Protein AF-A0A4S2R3C3-F1 (afdb_monomer_lite)

Secondary structure (DSSP, 8-state):
-HHHHHHHHHHHHSSPPPHHHHHHHHHHHH----TTSSPPPHHHHHHHHHHHHHHHHHHTT---

Foldseek 3Di:
DLLVLQVVCCVVPVDGDALVRSQVSCCVVPVDAPPVSHGDDRVVVVVVSVVSVVVVCVVVVVPD

Radius of gyration: 11.73 Å; chains: 1; bounding box: 26×21×31 Å

Structure (mmCIF, N/CA/C/O backbone):
data_AF-A0A4S2R3C3-F1
#
_entry.id   AF-A0A4S2R3C3-F1
#
loop_
_atom_site.group_PDB
_atom_site.id
_atom_site.type_symbol
_atom_site.label_atom_id
_atom_site.label_alt_id
_atom_site.label_comp_id
_atom_site.label_asym_id
_atom_site.label_entity_id
_atom_site.label_seq_id
_atom_site.pdbx_PDB_ins_code
_atom_site.Cartn_x
_atom_site.Cartn_y
_atom_site.Cartn_z
_atom_site.occupancy
_atom_site.B_iso_or_equiv
_atom_site.auth_seq_id
_atom_site.auth_comp_id
_atom_site.auth_asym_id
_atom_site.auth_atom_id
_atom_site.pdbx_PDB_model_num
ATOM 1 N N . MET A 1 1 ? -4.389 3.803 -7.091 1.00 76.81 1 MET A N 1
ATOM 2 C CA . MET A 1 1 ? -3.576 2.567 -7.084 1.00 76.81 1 MET A CA 1
ATOM 3 C C . MET A 1 1 ? -2.830 2.375 -5.761 1.00 76.81 1 MET A C 1
ATOM 5 O O . MET A 1 1 ? -3.280 1.570 -4.967 1.00 76.81 1 MET A O 1
ATOM 9 N N . TYR A 1 2 ? -1.793 3.158 -5.426 1.00 84.06 2 TYR A N 1
ATOM 10 C CA . TYR A 1 2 ? -1.008 2.954 -4.186 1.00 84.06 2 TYR A CA 1
ATOM 11 C C . TYR A 1 2 ? -1.799 3.034 -2.879 1.00 84.06 2 TYR A C 1
ATOM 13 O O . TYR A 1 2 ? -1.750 2.127 -2.051 1.00 84.06 2 TYR A O 1
ATOM 21 N N . PHE A 1 3 ? -2.575 4.102 -2.716 1.00 85.81 3 PHE A N 1
ATOM 22 C CA . PHE A 1 3 ? -3.430 4.262 -1.545 1.00 85.81 3 PHE A CA 1
ATOM 23 C C . PHE A 1 3 ? -4.563 3.221 -1.492 1.00 85.81 3 PHE A C 1
ATOM 25 O O . PHE A 1 3 ? -5.052 2.866 -0.425 1.00 85.81 3 PHE A O 1
ATOM 32 N N . GLU A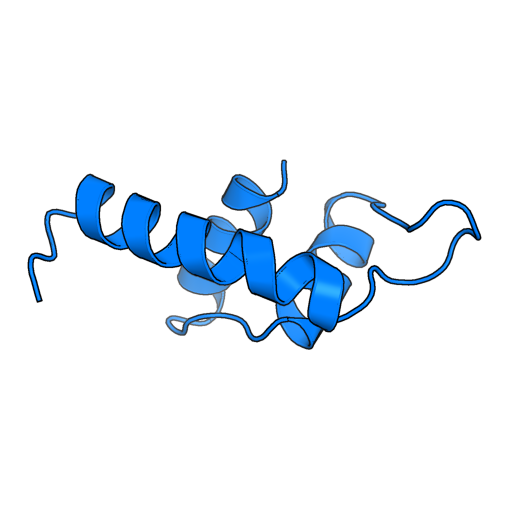 1 4 ? -4.971 2.693 -2.645 1.00 87.94 4 GLU A N 1
ATOM 33 C CA . GLU A 1 4 ? -5.994 1.653 -2.717 1.00 87.94 4 GLU A CA 1
ATOM 34 C C . GLU A 1 4 ? -5.457 0.312 -2.218 1.00 87.94 4 GLU A C 1
ATOM 36 O O . GLU A 1 4 ? -6.085 -0.287 -1.351 1.00 87.94 4 GLU A O 1
ATOM 41 N N . ALA A 1 5 ? -4.254 -0.082 -2.651 1.00 89.38 5 ALA A N 1
ATOM 42 C CA . ALA A 1 5 ? -3.542 -1.237 -2.103 1.00 89.38 5 ALA A CA 1
ATOM 43 C C . ALA A 1 5 ? -3.334 -1.105 -0.584 1.00 89.38 5 ALA A C 1
ATOM 45 O O . ALA A 1 5 ? -3.536 -2.063 0.158 1.00 89.38 5 ALA A O 1
ATOM 46 N N . TYR A 1 6 ? -3.005 0.101 -0.104 1.00 88.88 6 TYR A N 1
ATOM 47 C CA . TYR A 1 6 ? -2.880 0.386 1.328 1.00 88.88 6 TYR A CA 1
ATOM 48 C C . TYR A 1 6 ? -4.195 0.156 2.092 1.00 88.88 6 TYR A C 1
ATOM 50 O O . TYR A 1 6 ? -4.203 -0.544 3.106 1.00 88.88 6 TYR A O 1
ATOM 58 N N . ARG A 1 7 ? -5.317 0.699 1.597 1.00 88.62 7 ARG A N 1
ATOM 59 C CA . ARG A 1 7 ? -6.639 0.499 2.215 1.00 88.62 7 ARG A CA 1
ATOM 60 C C . ARG A 1 7 ? -7.086 -0.959 2.171 1.00 88.62 7 ARG A C 1
ATOM 62 O O . ARG A 1 7 ? -7.580 -1.457 3.177 1.00 88.62 7 ARG A O 1
ATOM 69 N N . GLN A 1 8 ? -6.894 -1.641 1.042 1.00 89.00 8 GLN A N 1
ATOM 70 C CA . GLN A 1 8 ? -7.235 -3.059 0.906 1.00 89.00 8 GLN A CA 1
ATOM 71 C C . GLN A 1 8 ? -6.436 -3.923 1.881 1.00 89.00 8 GLN A C 1
ATOM 73 O O . GLN A 1 8 ? -7.009 -4.806 2.511 1.00 89.00 8 GLN A O 1
ATOM 78 N N . PHE A 1 9 ? -5.148 -3.628 2.075 1.00 90.69 9 PHE A N 1
ATOM 79 C CA . PHE A 1 9 ? -4.332 -4.348 3.046 1.00 90.69 9 PHE A CA 1
ATOM 80 C C . PHE A 1 9 ? -4.875 -4.194 4.470 1.00 90.69 9 PHE A C 1
ATOM 82 O O . PHE A 1 9 ? -5.004 -5.180 5.191 1.00 90.69 9 PHE A O 1
ATOM 89 N N . ILE A 1 10 ? -5.238 -2.973 4.876 1.00 90.06 10 ILE A N 1
ATOM 90 C CA . ILE A 1 10 ? -5.823 -2.738 6.204 1.00 90.06 10 ILE A CA 1
ATOM 91 C C . ILE A 1 10 ? -7.177 -3.437 6.333 1.00 90.06 10 ILE A C 1
ATOM 93 O O . ILE A 1 10 ? -7.448 -4.033 7.369 1.00 90.06 10 ILE A O 1
ATOM 97 N N . ALA A 1 11 ? -8.007 -3.413 5.290 1.00 89.25 11 ALA A N 1
ATOM 98 C CA . ALA A 1 11 ? -9.286 -4.114 5.291 1.00 89.25 11 ALA A CA 1
ATOM 99 C C . ALA A 1 11 ? -9.118 -5.643 5.400 1.00 89.25 11 ALA A C 1
ATOM 101 O O . ALA A 1 11 ? -9.905 -6.291 6.083 1.00 89.25 11 ALA A O 1
ATOM 102 N N . ALA A 1 12 ? -8.085 -6.211 4.769 1.00 89.06 12 ALA A N 1
ATOM 103 C CA . ALA A 1 12 ? -7.816 -7.648 4.770 1.00 89.06 12 ALA A CA 1
ATOM 104 C C . ALA A 1 12 ? -7.130 -8.144 6.056 1.00 89.06 12 ALA A C 1
ATOM 106 O O . ALA A 1 12 ? -7.470 -9.207 6.567 1.00 89.06 12 ALA A O 1
ATOM 107 N N . HIS A 1 13 ? -6.164 -7.387 6.584 1.00 88.50 13 HIS A N 1
ATOM 108 C CA . HIS A 1 13 ? -5.331 -7.800 7.722 1.00 88.50 13 HIS A CA 1
ATOM 109 C C . HIS A 1 13 ? -5.708 -7.122 9.048 1.00 88.50 13 HIS A C 1
ATOM 111 O O . HIS A 1 13 ? -5.170 -7.479 10.095 1.00 88.50 13 HIS A O 1
ATOM 117 N N . GLY A 1 14 ? -6.566 -6.099 9.027 1.00 85.69 14 GLY A N 1
ATOM 118 C CA . GLY A 1 14 ? -6.909 -5.288 10.202 1.00 85.69 14 GLY A CA 1
ATOM 119 C C . GLY A 1 14 ? -5.741 -4.463 10.759 1.00 85.69 14 GLY A C 1
ATOM 120 O O . GLY A 1 14 ? -5.854 -3.879 11.833 1.00 85.69 14 GLY A O 1
ATOM 121 N N . SER A 1 15 ? -4.602 -4.430 10.062 1.00 86.69 15 SER A N 1
ATOM 122 C CA . SER A 1 15 ? -3.350 -3.826 10.523 1.00 86.69 15 SER A CA 1
ATOM 123 C C . SER A 1 15 ? -2.694 -2.997 9.428 1.00 86.69 15 SER A C 1
ATOM 125 O O . SER A 1 15 ? -2.891 -3.229 8.236 1.00 86.69 15 SER A O 1
ATOM 127 N N . ARG A 1 16 ? -1.890 -2.010 9.835 1.00 84.12 16 ARG A N 1
ATOM 128 C CA . ARG A 1 16 ? -1.188 -1.120 8.902 1.00 84.12 16 ARG A CA 1
ATOM 129 C C . ARG A 1 16 ? -0.037 -1.879 8.221 1.00 84.12 16 ARG A C 1
ATOM 131 O O . ARG A 1 16 ? 0.794 -2.431 8.942 1.00 84.12 16 ARG A O 1
ATOM 138 N N . PRO A 1 17 ? 0.058 -1.876 6.879 1.00 89.38 17 PRO A N 1
ATOM 139 C CA . PRO A 1 17 ? 1.154 -2.533 6.171 1.00 89.38 17 PRO A CA 1
ATOM 140 C C . PRO A 1 17 ? 2.493 -1.841 6.434 1.00 89.38 17 PRO A C 1
ATOM 142 O O . PRO A 1 17 ? 2.566 -0.611 6.544 1.00 89.38 17 PRO A O 1
ATOM 145 N N . THR A 1 18 ? 3.571 -2.626 6.464 1.00 90.44 18 THR A N 1
ATOM 146 C CA . THR A 1 18 ? 4.933 -2.092 6.353 1.00 90.44 18 THR A CA 1
ATOM 147 C C . THR A 1 18 ? 5.270 -1.754 4.897 1.00 90.44 18 THR A C 1
ATOM 149 O O . THR A 1 18 ? 4.530 -2.094 3.973 1.00 90.44 18 THR A O 1
ATOM 152 N N . ALA A 1 19 ? 6.407 -1.090 4.659 1.00 90.31 19 ALA A N 1
ATOM 153 C CA . ALA A 1 19 ? 6.856 -0.767 3.300 1.00 90.31 19 ALA A CA 1
ATOM 154 C C . ALA A 1 19 ? 7.014 -2.028 2.442 1.00 90.31 19 ALA A C 1
ATOM 156 O O . ALA A 1 19 ? 6.640 -2.042 1.273 1.00 90.31 19 ALA A O 1
ATOM 157 N N . ARG A 1 20 ? 7.498 -3.112 3.049 1.00 90.00 20 ARG A N 1
ATOM 158 C CA . ARG A 1 20 ? 7.677 -4.401 2.392 1.00 90.00 20 ARG A CA 1
ATOM 159 C C . ARG A 1 20 ? 6.343 -5.082 2.074 1.00 90.00 20 ARG A C 1
ATOM 161 O O . ARG A 1 20 ? 6.183 -5.593 0.968 1.00 90.00 20 ARG A O 1
ATOM 168 N N . ASP A 1 21 ? 5.382 -5.036 2.997 1.00 91.12 21 ASP A N 1
ATOM 169 C CA . ASP A 1 21 ? 4.035 -5.579 2.771 1.00 91.12 21 ASP A CA 1
ATOM 170 C C . ASP A 1 21 ? 3.308 -4.825 1.660 1.00 91.12 21 ASP A C 1
ATOM 172 O O . ASP A 1 21 ? 2.749 -5.438 0.754 1.00 91.12 21 ASP A O 1
ATOM 176 N N . LEU A 1 22 ? 3.376 -3.489 1.687 1.00 90.25 22 LEU A N 1
ATOM 177 C CA . LEU A 1 22 ? 2.769 -2.651 0.661 1.00 90.25 22 LEU A CA 1
ATOM 178 C C . LEU A 1 22 ? 3.406 -2.906 -0.709 1.00 90.25 22 LEU A C 1
ATOM 180 O O . LEU A 1 22 ? 2.687 -3.000 -1.697 1.00 90.25 22 LEU A O 1
ATOM 184 N N . SER A 1 23 ? 4.733 -3.066 -0.764 1.00 91.62 23 SER A N 1
ATOM 185 C CA . SER A 1 23 ? 5.453 -3.418 -1.994 1.00 91.62 23 SER A CA 1
ATOM 186 C C . SER A 1 23 ? 4.941 -4.725 -2.591 1.00 91.62 23 SER A C 1
ATOM 188 O O . SER A 1 23 ? 4.654 -4.806 -3.784 1.00 91.62 23 SER A O 1
ATOM 190 N N . ARG A 1 24 ? 4.750 -5.741 -1.744 1.00 90.50 24 ARG A N 1
ATOM 191 C CA . ARG A 1 24 ? 4.238 -7.040 -2.174 1.00 90.50 24 ARG A CA 1
ATOM 192 C C . ARG A 1 24 ? 2.779 -6.971 -2.612 1.00 90.50 24 ARG A C 1
ATOM 194 O O . ARG A 1 24 ? 2.457 -7.527 -3.651 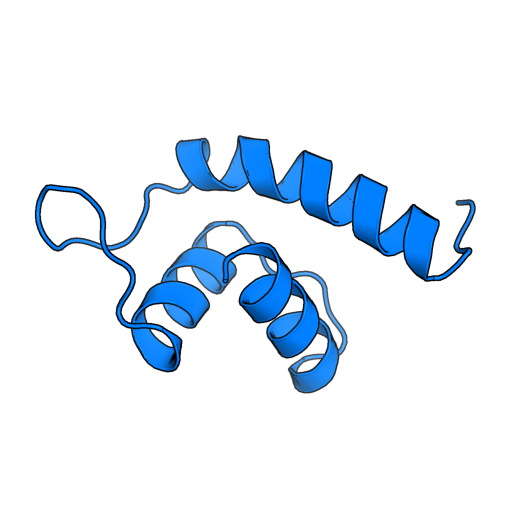1.00 90.50 24 ARG A O 1
ATOM 201 N N . ALA A 1 25 ? 1.925 -6.267 -1.871 1.00 90.38 25 ALA A N 1
ATOM 202 C CA . ALA A 1 25 ? 0.514 -6.088 -2.218 1.00 90.38 25 ALA A CA 1
ATOM 203 C C . ALA A 1 25 ? 0.335 -5.332 -3.546 1.00 90.38 25 ALA A C 1
ATOM 205 O O . ALA A 1 25 ? -0.535 -5.656 -4.349 1.00 90.38 25 ALA A O 1
ATOM 206 N N . LEU A 1 26 ? 1.187 -4.339 -3.796 1.00 91.00 26 LEU A N 1
ATOM 207 C CA . LEU A 1 26 ? 1.244 -3.593 -5.051 1.00 91.00 26 LEU A CA 1
ATOM 208 C C . LEU A 1 26 ? 1.689 -4.458 -6.228 1.00 91.00 26 LEU A C 1
ATOM 210 O O . LEU A 1 26 ? 1.144 -4.344 -7.322 1.00 91.00 26 LEU A O 1
ATOM 214 N N . HIS A 1 27 ? 2.664 -5.326 -6.008 1.00 91.25 27 HIS A N 1
ATOM 215 C CA . HIS A 1 27 ? 3.132 -6.231 -7.041 1.00 91.25 27 HIS A CA 1
ATOM 216 C C . HIS A 1 27 ? 2.112 -7.334 -7.350 1.00 91.25 27 HIS A C 1
ATOM 218 O O . HIS A 1 27 ? 1.764 -7.534 -8.506 1.00 91.25 27 HIS A O 1
ATOM 224 N N . ASP A 1 28 ? 1.595 -8.005 -6.323 1.00 89.25 28 ASP A N 1
ATOM 225 C CA . ASP A 1 28 ? 0.669 -9.134 -6.455 1.00 89.25 28 ASP A CA 1
ATOM 226 C C . ASP A 1 28 ? -0.715 -8.700 -6.961 1.00 89.25 28 ASP A C 1
ATOM 228 O O . ASP A 1 28 ? -1.242 -9.272 -7.910 1.00 89.25 28 ASP A O 1
ATOM 232 N N . GLY A 1 29 ? -1.281 -7.635 -6.382 1.00 86.12 29 GLY A N 1
ATOM 233 C CA . GLY A 1 29 ? -2.626 -7.173 -6.730 1.00 86.12 29 GLY A CA 1
ATOM 234 C C . GLY A 1 29 ? -2.681 -6.253 -7.949 1.00 86.12 29 GLY A C 1
ATOM 235 O O . GLY A 1 29 ? -3.684 -6.226 -8.658 1.00 86.12 29 GLY A O 1
ATOM 236 N N . PHE A 1 30 ? -1.622 -5.478 -8.194 1.00 86.00 30 PHE A N 1
ATOM 237 C CA . PHE A 1 30 ? -1.627 -4.401 -9.190 1.00 86.00 30 PHE A CA 1
ATOM 238 C C . PHE A 1 30 ? -0.503 -4.517 -10.231 1.00 86.00 30 PHE A C 1
ATOM 240 O O . PHE A 1 30 ? -0.430 -3.674 -11.124 1.00 86.00 30 PHE A O 1
AT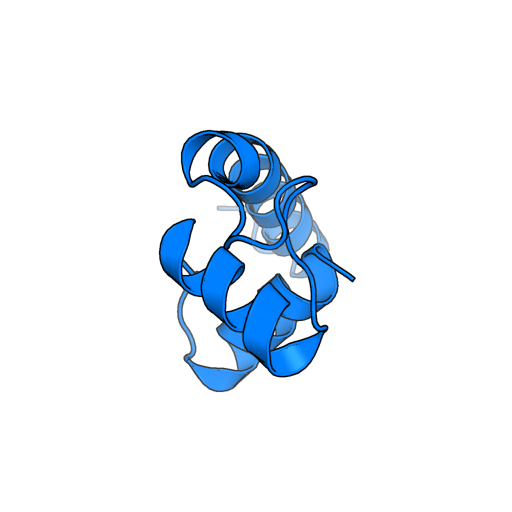OM 247 N N . GLY A 1 31 ? 0.373 -5.524 -10.137 1.00 89.44 31 GLY A N 1
ATOM 248 C CA . GLY A 1 31 ? 1.504 -5.699 -11.053 1.00 89.44 31 GLY A CA 1
ATOM 249 C C . GLY A 1 31 ? 2.540 -4.576 -10.976 1.00 89.44 31 GLY A C 1
ATOM 250 O O . GLY A 1 31 ? 3.331 -4.409 -11.900 1.00 89.44 31 GLY A O 1
ATOM 251 N N . VAL A 1 32 ? 2.528 -3.764 -9.914 1.00 89.56 32 VAL A N 1
ATOM 252 C CA . VAL A 1 32 ? 3.403 -2.594 -9.819 1.00 89.56 32 VAL A CA 1
ATOM 253 C C . VAL A 1 32 ? 4.817 -3.039 -9.474 1.00 89.56 32 VAL A C 1
ATOM 255 O O . VAL A 1 32 ? 5.065 -3.684 -8.454 1.00 89.56 32 VAL A O 1
ATOM 258 N N . THR A 1 33 ? 5.755 -2.630 -10.314 1.00 90.38 33 THR A N 1
ATOM 259 C CA . THR A 1 33 ? 7.188 -2.845 -10.142 1.00 90.38 33 THR A CA 1
ATOM 260 C C . THR A 1 33 ? 7.932 -1.525 -10.273 1.00 90.38 33 THR A C 1
ATOM 262 O O . THR A 1 33 ? 7.408 -0.526 -10.770 1.00 90.38 33 THR A O 1
ATOM 265 N N . ASN A 1 34 ? 9.180 -1.507 -9.821 1.00 87.62 34 ASN A N 1
ATOM 266 C CA . ASN A 1 34 ? 10.103 -0.432 -10.141 1.00 87.62 34 ASN A CA 1
ATOM 267 C C . ASN A 1 34 ? 10.494 -0.473 -11.638 1.00 87.62 34 ASN A C 1
ATOM 269 O O . ASN A 1 34 ? 10.075 -1.356 -12.391 1.00 87.62 34 ASN A O 1
ATOM 273 N N . VAL A 1 35 ? 11.330 0.482 -12.055 1.00 84.75 35 VAL A N 1
ATOM 274 C CA . VAL A 1 35 ? 11.840 0.602 -13.437 1.00 84.75 35 VAL A CA 1
ATOM 275 C C . VAL A 1 35 ? 12.615 -0.632 -13.921 1.00 84.75 35 VAL A C 1
ATOM 277 O O . VAL A 1 35 ? 12.707 -0.871 -15.117 1.00 84.75 35 VAL A O 1
ATOM 280 N N . ASP A 1 36 ? 13.143 -1.419 -12.990 1.00 86.81 36 ASP A N 1
ATOM 281 C CA . ASP A 1 36 ? 13.945 -2.616 -13.236 1.00 86.81 36 ASP A CA 1
ATOM 282 C C . ASP A 1 36 ? 13.087 -3.902 -13.248 1.00 86.81 36 ASP A C 1
ATOM 284 O O . ASP A 1 36 ? 13.598 -5.000 -13.426 1.00 86.81 36 ASP A O 1
ATOM 288 N N . GLY A 1 37 ? 11.766 -3.791 -13.046 1.00 86.50 37 GLY A N 1
ATOM 289 C CA . GLY A 1 37 ? 10.857 -4.942 -12.947 1.00 86.50 37 GLY A CA 1
ATOM 290 C C . GLY A 1 37 ? 10.853 -5.627 -11.574 1.00 86.50 37 GLY A C 1
ATOM 291 O O . GLY A 1 37 ? 10.198 -6.648 -11.386 1.00 86.50 37 GLY A O 1
ATOM 292 N N . ASN A 1 38 ? 11.545 -5.052 -10.594 1.00 88.25 38 ASN A N 1
ATOM 293 C CA . ASN A 1 38 ? 11.643 -5.544 -9.226 1.00 88.25 38 ASN A CA 1
ATOM 294 C C . ASN A 1 38 ? 10.600 -4.901 -8.297 1.00 88.25 38 ASN A C 1
ATOM 296 O O . ASN A 1 38 ? 9.958 -3.902 -8.629 1.00 88.25 38 ASN A O 1
ATOM 300 N N . LEU A 1 39 ? 10.446 -5.455 -7.092 1.00 89.00 39 LEU A N 1
ATOM 301 C CA . LEU A 1 39 ? 9.612 -4.860 -6.045 1.00 89.00 39 LEU A CA 1
ATOM 302 C C . LEU A 1 39 ? 10.047 -3.419 -5.742 1.00 89.00 39 LEU A C 1
ATOM 304 O O . LEU A 1 39 ? 11.230 -3.070 -5.783 1.00 89.00 39 LEU A O 1
ATOM 308 N N . LEU A 1 40 ? 9.078 -2.574 -5.395 1.00 89.88 40 LEU A N 1
ATOM 309 C CA . LEU A 1 40 ? 9.355 -1.204 -4.983 1.00 89.88 40 LEU A CA 1
ATOM 310 C C . LEU A 1 40 ? 10.196 -1.192 -3.707 1.00 89.88 40 LEU A C 1
ATOM 312 O O . LEU A 1 40 ? 9.927 -1.931 -2.754 1.00 89.88 40 LEU A O 1
ATOM 316 N N . SER A 1 41 ? 11.195 -0.315 -3.683 1.00 89.00 41 SER A N 1
ATOM 317 C CA . SER A 1 41 ? 12.105 -0.196 -2.552 1.00 89.00 41 SER A CA 1
ATOM 318 C C . SER A 1 41 ? 11.386 0.320 -1.308 1.00 89.00 41 SER A C 1
ATOM 320 O O . SER A 1 41 ? 10.598 1.267 -1.354 1.00 89.00 41 SER A O 1
ATOM 322 N N . GLU A 1 42 ? 11.730 -0.255 -0.160 1.00 88.81 42 GLU A N 1
ATOM 323 C CA . GLU A 1 42 ? 11.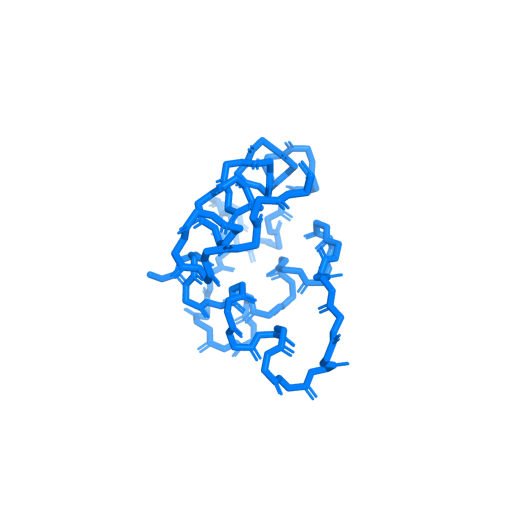209 0.165 1.138 1.00 88.81 42 GLU A CA 1
ATOM 324 C C . GLU A 1 42 ? 11.369 1.667 1.426 1.00 88.81 42 GLU A C 1
ATOM 326 O O . GLU A 1 42 ? 10.374 2.274 1.818 1.00 88.81 42 GLU A O 1
ATOM 331 N N . PRO A 1 43 ? 12.542 2.314 1.223 1.00 88.25 43 PRO A N 1
ATOM 332 C CA . PRO A 1 43 ? 12.688 3.748 1.485 1.00 88.25 43 PRO A CA 1
ATOM 333 C C . PRO A 1 43 ? 11.780 4.615 0.607 1.00 88.25 43 PRO A C 1
ATOM 335 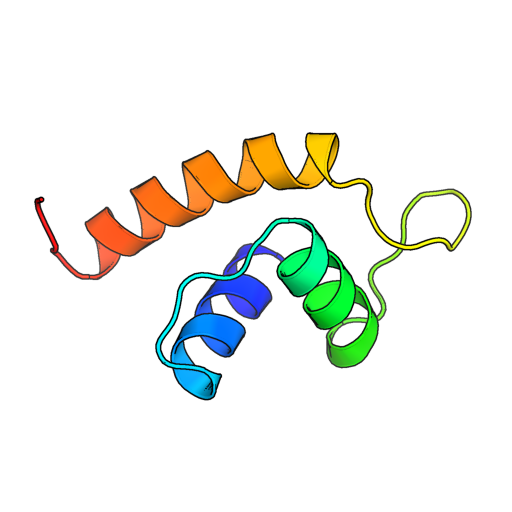O O . PRO A 1 43 ? 11.268 5.624 1.088 1.00 88.25 43 PRO A O 1
ATOM 338 N N . TYR A 1 44 ? 11.525 4.197 -0.637 1.00 87.94 44 TYR A N 1
ATOM 339 C CA . TYR A 1 44 ? 10.603 4.879 -1.544 1.00 87.94 44 TYR A CA 1
ATOM 340 C C . TYR A 1 44 ? 9.177 4.820 -0.992 1.00 87.94 44 TYR A C 1
ATOM 342 O O . TYR A 1 44 ? 8.550 5.851 -0.760 1.00 87.94 44 TYR A O 1
ATOM 350 N N . LEU A 1 45 ? 8.697 3.618 -0.663 1.00 90.12 45 LEU A N 1
ATOM 351 C CA . LEU A 1 45 ? 7.362 3.426 -0.093 1.00 90.12 45 LEU A CA 1
ATOM 352 C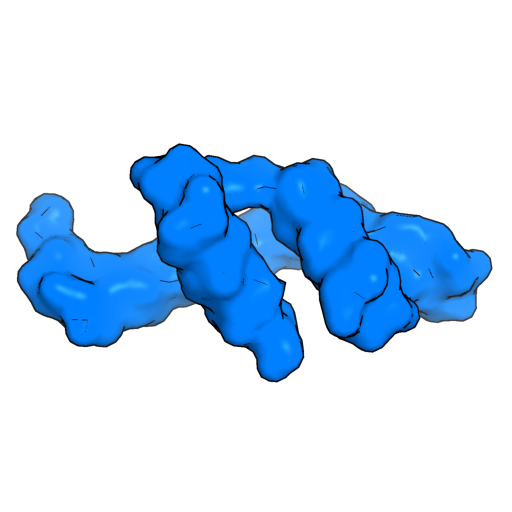 C . LEU A 1 45 ? 7.204 4.042 1.296 1.00 90.12 45 LEU A C 1
ATOM 354 O O . LEU A 1 45 ? 6.096 4.414 1.665 1.00 90.12 45 LEU A O 1
ATOM 358 N N . ARG A 1 46 ? 8.283 4.183 2.071 1.00 89.31 46 ARG A N 1
ATOM 359 C CA . ARG A 1 46 ? 8.245 4.787 3.410 1.00 89.31 46 ARG A CA 1
ATOM 360 C C . ARG A 1 46 ? 7.796 6.246 3.376 1.00 89.31 46 ARG A C 1
ATOM 362 O O . ARG A 1 46 ? 7.082 6.667 4.284 1.00 89.31 46 ARG A O 1
ATOM 369 N N . ALA A 1 47 ? 8.198 6.994 2.345 1.00 87.06 47 ALA A N 1
ATOM 370 C CA . ALA A 1 47 ? 7.753 8.370 2.145 1.00 87.06 47 ALA A CA 1
ATOM 371 C C . ALA A 1 47 ? 6.231 8.417 1.930 1.00 87.06 47 ALA A C 1
ATOM 373 O O . ALA A 1 47 ? 5.531 9.110 2.666 1.00 87.06 47 ALA A O 1
ATOM 374 N N . TYR A 1 48 ? 5.722 7.573 1.028 1.00 88.50 48 TYR A N 1
ATOM 375 C CA . TYR A 1 48 ? 4.291 7.471 0.731 1.00 88.50 48 TYR A CA 1
ATOM 376 C C . TYR A 1 48 ? 3.467 6.908 1.888 1.00 88.50 48 TYR A C 1
ATOM 378 O O . TYR A 1 48 ? 2.361 7.369 2.138 1.00 88.50 48 TYR A O 1
ATOM 386 N N . LEU A 1 49 ? 3.993 5.934 2.632 1.00 89.00 49 LEU A N 1
ATOM 387 C CA . LEU A 1 49 ? 3.314 5.346 3.787 1.00 89.00 49 LEU A CA 1
ATOM 388 C C . LEU A 1 49 ? 3.003 6.382 4.861 1.00 89.00 49 LEU A C 1
ATOM 390 O O . LEU A 1 49 ? 1.969 6.275 5.522 1.00 89.00 49 LEU A O 1
ATOM 394 N N . ARG A 1 50 ? 3.885 7.373 5.044 1.00 88.44 50 ARG A N 1
ATOM 395 C CA . ARG A 1 50 ? 3.629 8.471 5.977 1.00 88.44 50 ARG A CA 1
ATOM 396 C C . ARG A 1 50 ? 2.399 9.259 5.534 1.00 88.44 50 ARG A C 1
ATOM 398 O O . ARG A 1 50 ? 1.459 9.374 6.315 1.00 88.44 50 ARG A O 1
ATOM 405 N N . GLU A 1 51 ? 2.371 9.680 4.273 1.00 89.75 51 GLU A N 1
ATOM 406 C CA . GLU A 1 51 ? 1.240 10.414 3.697 1.00 89.75 51 GLU A CA 1
ATOM 407 C C . GLU A 1 51 ? -0.053 9.588 3.694 1.00 89.75 51 GLU A C 1
ATOM 409 O O . GLU A 1 51 ? -1.116 10.096 4.040 1.00 89.75 51 GLU A O 1
ATOM 414 N N . PHE A 1 52 ? 0.015 8.295 3.363 1.00 90.62 52 PHE A N 1
ATOM 415 C CA . PHE A 1 52 ? -1.148 7.406 3.383 1.00 90.62 52 PHE A CA 1
ATOM 416 C C . PHE A 1 52 ? -1.707 7.240 4.783 1.00 90.62 52 PHE A C 1
ATOM 418 O O . PHE A 1 52 ? -2.921 7.213 4.943 1.00 90.62 52 PHE A O 1
ATOM 425 N N . ARG A 1 53 ? -0.847 7.169 5.801 1.00 87.06 53 ARG A N 1
ATOM 426 C CA . ARG A 1 53 ? -1.286 7.116 7.193 1.00 87.06 53 ARG A CA 1
ATOM 427 C C . ARG A 1 53 ? -2.010 8.398 7.590 1.00 87.06 53 ARG A C 1
ATOM 429 O O . ARG A 1 53 ? -3.083 8.313 8.173 1.00 87.06 53 ARG A O 1
ATOM 436 N N . GLU A 1 54 ? -1.441 9.557 7.270 1.00 88.31 54 GLU A N 1
ATOM 437 C CA . GLU A 1 54 ? -2.054 10.859 7.567 1.00 88.31 54 GLU A CA 1
ATOM 438 C C . GLU A 1 54 ? -3.410 11.001 6.867 1.00 88.31 54 GLU A C 1
ATOM 440 O O . GLU A 1 54 ? -4.417 11.316 7.502 1.00 88.31 54 GLU A O 1
ATOM 445 N N . ARG A 1 55 ? -3.464 10.652 5.580 1.00 88.44 55 ARG A N 1
ATOM 446 C CA . ARG A 1 55 ? -4.691 10.674 4.782 1.00 88.44 55 ARG A CA 1
ATOM 447 C C . ARG A 1 55 ? -5.739 9.682 5.284 1.00 88.44 55 ARG A C 1
ATOM 449 O O . ARG A 1 55 ? -6.898 10.051 5.398 1.00 88.44 55 ARG A O 1
ATOM 456 N N . TYR A 1 56 ? -5.342 8.457 5.622 1.00 87.00 56 TYR A N 1
ATOM 457 C CA . TYR A 1 56 ? -6.250 7.427 6.130 1.00 87.00 56 TYR A CA 1
ATOM 458 C C . TYR A 1 56 ? -6.846 7.810 7.487 1.00 87.00 56 TYR A C 1
ATOM 460 O O . TYR A 1 56 ? -8.049 7.668 7.686 1.00 87.00 56 TYR A O 1
ATOM 468 N N . SER A 1 57 ? -6.029 8.333 8.408 1.00 85.31 57 SER A N 1
ATOM 469 C CA . SER A 1 57 ? -6.518 8.852 9.690 1.00 85.31 57 SER A CA 1
ATOM 470 C C . SER A 1 57 ? -7.483 10.023 9.495 1.00 85.31 57 SER A C 1
ATOM 472 O O . SER A 1 57 ? -8.515 10.075 10.159 1.00 85.31 57 SER A O 1
ATOM 474 N N . SER A 1 58 ? -7.181 10.926 8.553 1.00 86.94 58 SER A N 1
ATOM 475 C CA . SER A 1 58 ? -8.054 12.050 8.208 1.00 86.94 58 SER A CA 1
ATOM 476 C C . SER A 1 58 ? -9.386 11.592 7.600 1.00 86.94 58 SER A C 1
ATOM 478 O O . SER A 1 58 ? -10.432 12.071 8.029 1.00 86.94 58 SER A O 1
ATOM 480 N N . GLU A 1 59 ? -9.378 10.632 6.667 1.00 82.00 59 GLU A N 1
ATOM 481 C CA . GLU A 1 59 ? -10.599 10.094 6.047 1.00 82.00 59 GLU A CA 1
ATOM 482 C C . GLU A 1 59 ? -11.474 9.314 7.031 1.00 82.00 59 GLU A C 1
ATOM 484 O O . GLU A 1 59 ? -12.697 9.404 6.970 1.00 82.00 59 GLU A O 1
ATOM 489 N N . MET A 1 60 ? -10.870 8.558 7.949 1.00 81.12 60 MET A N 1
ATOM 490 C CA . MET A 1 60 ? -11.619 7.807 8.959 1.00 81.12 60 MET A CA 1
ATOM 491 C C . MET A 1 60 ? -12.011 8.649 10.182 1.00 81.12 60 MET A C 1
ATOM 493 O O . MET A 1 60 ? -12.605 8.115 11.116 1.00 81.12 60 MET A O 1
ATOM 497 N N . GLY A 1 61 ? -11.681 9.946 10.206 1.00 69.44 61 GLY A N 1
ATOM 498 C CA . GLY A 1 61 ? -11.959 10.820 11.349 1.00 69.44 61 GLY A CA 1
ATOM 499 C C . GLY A 1 61 ? -11.256 10.385 12.640 1.00 69.44 61 GLY A C 1
ATOM 500 O O . GLY A 1 61 ? -11.631 10.822 13.726 1.00 69.44 61 GLY A O 1
ATOM 501 N N . ILE A 1 62 ? -10.236 9.528 12.535 1.00 63.84 62 ILE A N 1
ATOM 502 C CA . ILE A 1 62 ? -9.415 9.073 13.659 1.00 63.84 62 ILE A CA 1
ATOM 503 C C . ILE A 1 62 ? -8.392 10.176 13.923 1.00 63.84 62 ILE A C 1
ATOM 505 O O . ILE A 1 62 ? -7.231 10.101 13.516 1.00 63.84 62 ILE A O 1
ATOM 509 N N . SER A 1 63 ? -8.854 11.252 14.556 1.00 52.34 63 SER A N 1
ATOM 510 C CA . SER A 1 63 ? -7.959 12.186 15.227 1.00 52.34 63 SER A CA 1
ATOM 511 C C . SER A 1 63 ? -7.323 11.412 16.378 1.00 52.34 63 SER A C 1
ATOM 513 O O . SER A 1 63 ? -8.009 11.087 17.345 1.00 52.34 63 SER A O 1
ATOM 515 N N . ILE A 1 64 ? -6.057 11.022 16.221 1.00 53.38 64 ILE A N 1
ATOM 516 C CA . ILE A 1 64 ? -5.262 10.466 17.325 1.00 53.38 64 ILE A CA 1
ATOM 517 C C . ILE A 1 64 ? -4.888 11.609 18.263 1.00 53.38 64 ILE A C 1
ATOM 519 O O . ILE A 1 64 ? -4.534 12.684 17.725 1.00 53.38 64 ILE A O 1
#

pLDDT: mean 86.35, std 7.54, range [52.34, 91.62]

Sequence (64 aa):
MYFEAYRQFIAAHGSRPTARDLSRALHDGFGVTNVDGNLLSEPYLRAYLREFRERYSSEMGISI